Protein AF-A0A4Y2U1W4-F1 (afdb_monomer_lite)

Organism: Araneus ventricosus (NCBI:txid182803)

Foldseek 3Di:
DQVVLVVVVVVVVVPDADAAAPPCVLVVCVVVVHQQVWDADPNDTDGPHYHCCVPPVVVLVVVQWAWKWKAFQVPDPVVQLVVLVVVLVLLVVVVVVPDDPVCNVLSVVQSVQSVCVVVVCPADPVGGTTDTRRDRPVSVVPPDPPDDDDMDMDGDDPDPPVPVPDD

Sequence (167 aa):
LRRQVSAINYLADKGLFFWDYGNAFLLEANRAGADVGARQEGGRVVFRYPSYVQHIMGDIFSLGFGPFRWVCTSNSQEDLQRTDHMAASVLEDILEEGVPPLVEDQYKDNVKWIKEAASHKLQHEGYFGTDLVTLNRFQMTRKTPELAAPLQTSTPHRREEIWLRRI

pLDDT: mean 76.29, std 20.7, range [26.75, 98.06]

InterPro domains:
  IPR023637 Urocanase-like [PTHR12216] (1-122)
  IPR035085 Urocanase, Rossmann-like domain [PF01175] (1-56)
  IPR035401 Urocanase, C-terminal domain [PF17392] (59-122)
  IPR036190 Urocanase superfamily [SSF111326] (1-122)

Secondary structure (DSSP, 8-state):
-HHHHHHHHHHHTTT----B-SSSHHHHHHHTT-----EEETTEEE-SS-BHIIIIIHHHHHTTEEEEEEEETT--HHHHHHHHHHHHHHHHHHHHH---HHHHHHHHHHHHHHHHHGGGT--BTTB---EEEEEEHHHHTSS-TT--S-EEEE-----GGGSSS--

Structure (mmCIF, N/CA/C/O backbone):
data_AF-A0A4Y2U1W4-F1
#
_entry.id   AF-A0A4Y2U1W4-F1
#
loop_
_atom_site.group_PDB
_atom_site.id
_atom_site.type_symbol
_atom_site.label_atom_id
_atom_site.label_alt_id
_atom_site.label_comp_id
_atom_site.label_asym_id
_atom_site.label_entity_id
_atom_site.label_seq_id
_atom_site.pdbx_PDB_ins_code
_atom_site.Cartn_x
_atom_site.Cartn_y
_atom_site.Cartn_z
_atom_site.occupancy
_atom_site.B_iso_or_equiv
_atom_site.auth_seq_id
_atom_site.auth_comp_id
_atom_site.auth_asym_id
_atom_site.auth_atom_id
_atom_site.pdbx_PDB_model_num
ATOM 1 N N . LEU A 1 1 ? 22.874 -4.119 -6.183 1.00 90.56 1 LEU A N 1
ATOM 2 C CA . LEU A 1 1 ? 22.056 -3.402 -7.189 1.00 90.56 1 LEU A CA 1
ATOM 3 C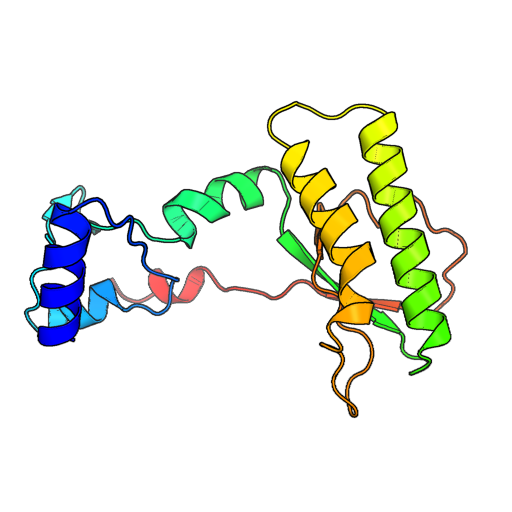 C . LEU A 1 1 ? 22.158 -4.020 -8.584 1.00 90.56 1 LEU A C 1
ATOM 5 O O . LEU A 1 1 ? 21.193 -4.655 -8.974 1.00 90.56 1 LEU A O 1
ATOM 9 N N . ARG A 1 2 ? 23.303 -3.977 -9.290 1.00 96.69 2 ARG A N 1
ATOM 10 C CA . ARG A 1 2 ? 23.444 -4.568 -10.648 1.00 96.69 2 ARG A CA 1
ATOM 11 C C . ARG A 1 2 ? 22.921 -6.009 -10.784 1.00 96.69 2 ARG A C 1
ATOM 13 O O . ARG A 1 2 ? 22.022 -6.254 -11.573 1.00 96.69 2 ARG A O 1
ATOM 20 N N . ARG A 1 3 ? 23.398 -6.935 -9.939 1.00 97.88 3 ARG A N 1
ATOM 21 C CA . ARG A 1 3 ? 22.931 -8.341 -9.922 1.00 97.88 3 ARG A CA 1
ATOM 22 C C . ARG A 1 3 ? 21.422 -8.483 -9.684 1.00 97.88 3 ARG A C 1
ATOM 24 O O . ARG A 1 3 ? 20.792 -9.348 -10.275 1.00 97.88 3 ARG A O 1
ATOM 31 N N . GLN A 1 4 ? 20.863 -7.647 -8.809 1.00 97.81 4 GLN A N 1
ATOM 32 C CA . GLN A 1 4 ? 19.439 -7.676 -8.475 1.00 97.81 4 GLN A CA 1
ATOM 33 C C . GLN A 1 4 ? 18.594 -7.211 -9.664 1.00 97.81 4 GLN A C 1
ATOM 35 O O . GLN A 1 4 ? 17.621 -7.872 -9.998 1.00 97.81 4 GLN A O 1
ATOM 40 N N . VAL A 1 5 ? 19.005 -6.137 -10.345 1.00 97.88 5 VAL A N 1
ATOM 41 C CA . VAL A 1 5 ? 18.328 -5.656 -11.558 1.00 97.88 5 VAL A CA 1
ATOM 42 C C . VAL A 1 5 ? 18.407 -6.678 -12.687 1.00 97.88 5 VAL A C 1
ATOM 44 O O . VAL A 1 5 ? 17.393 -6.936 -13.316 1.00 97.88 5 VAL A O 1
ATOM 47 N N . SER A 1 6 ? 19.550 -7.337 -12.904 1.00 98.06 6 SER A N 1
ATOM 48 C CA . SER A 1 6 ? 19.637 -8.409 -13.907 1.00 98.06 6 SER A CA 1
ATOM 49 C C . SER A 1 6 ? 18.645 -9.547 -13.637 1.00 98.06 6 SER A C 1
ATOM 51 O O . SER A 1 6 ? 18.017 -10.043 -14.568 1.00 98.06 6 SER A O 1
ATOM 53 N N . ALA A 1 7 ? 18.466 -9.937 -12.371 1.00 98.06 7 ALA A N 1
ATOM 54 C CA . ALA A 1 7 ? 17.477 -10.944 -11.990 1.00 98.06 7 ALA A CA 1
ATOM 55 C C . ALA A 1 7 ? 16.035 -10.446 -12.186 1.00 98.06 7 ALA A C 1
ATOM 57 O O . ALA A 1 7 ? 15.204 -11.187 -12.706 1.00 98.06 7 ALA A O 1
ATOM 58 N N . ILE A 1 8 ? 15.749 -9.191 -11.820 1.00 97.75 8 ILE A N 1
ATOM 59 C CA . ILE A 1 8 ? 14.443 -8.557 -12.051 1.00 97.75 8 ILE A CA 1
ATOM 60 C C . ILE A 1 8 ? 14.129 -8.517 -13.550 1.00 97.75 8 ILE A C 1
ATOM 62 O O . ILE A 1 8 ? 13.056 -8.962 -13.934 1.00 97.75 8 ILE A O 1
ATOM 66 N N . ASN A 1 9 ? 15.067 -8.075 -14.395 1.00 97.75 9 ASN A N 1
ATOM 67 C CA . ASN A 1 9 ? 14.901 -8.031 -15.851 1.00 97.75 9 ASN A CA 1
ATOM 68 C C . ASN A 1 9 ? 14.594 -9.413 -16.423 1.00 97.75 9 ASN A C 1
ATOM 70 O O . ASN A 1 9 ? 13.614 -9.568 -17.141 1.00 97.75 9 ASN A O 1
ATOM 74 N N . TYR A 1 10 ? 15.371 -10.426 -16.036 1.00 97.94 10 TYR A N 1
ATOM 75 C CA . TYR A 1 10 ? 15.146 -11.798 -16.484 1.00 97.94 10 TYR A CA 1
ATOM 76 C C . TYR A 1 10 ? 13.750 -12.323 -16.123 1.00 97.94 10 TYR A C 1
ATOM 78 O O . TYR A 1 10 ? 13.121 -13.013 -16.923 1.00 97.94 10 TYR A O 1
ATOM 86 N N . LEU A 1 11 ? 13.255 -12.017 -14.921 1.00 98.00 11 LEU A N 1
ATOM 87 C CA . LEU A 1 11 ? 11.908 -12.414 -14.512 1.00 98.00 11 LEU A CA 1
ATOM 88 C C . LEU A 1 11 ? 10.833 -11.573 -15.209 1.00 98.00 11 LEU A C 1
ATOM 90 O O . LEU A 1 11 ? 9.795 -12.112 -15.588 1.00 98.00 11 LEU A O 1
ATOM 94 N N . ALA A 1 12 ? 11.075 -10.278 -15.407 1.00 96.81 12 ALA A N 1
ATOM 95 C CA . ALA A 1 12 ? 10.147 -9.379 -16.082 1.00 96.81 12 ALA A CA 1
ATOM 96 C C . ALA A 1 12 ? 9.947 -9.761 -17.551 1.00 96.81 12 ALA A C 1
ATOM 98 O O . ALA A 1 12 ? 8.818 -9.785 -18.034 1.00 96.81 12 ALA A O 1
ATOM 99 N N . ASP A 1 13 ? 11.017 -10.180 -18.230 1.00 96.56 13 ASP A N 1
ATOM 100 C CA . ASP A 1 13 ? 10.958 -10.727 -19.590 1.00 96.56 13 ASP A CA 1
ATOM 101 C C . ASP A 1 13 ? 10.135 -12.031 -19.664 1.00 96.56 13 ASP A C 1
ATOM 103 O O . ASP A 1 13 ? 9.683 -12.426 -20.736 1.00 96.56 13 ASP A O 1
ATOM 107 N N . LYS A 1 14 ? 9.899 -12.687 -18.519 1.00 97.25 14 LYS A N 1
ATOM 108 C CA . LYS A 1 14 ? 9.045 -13.876 -18.372 1.00 97.25 14 LYS A CA 1
ATOM 109 C C . LYS A 1 14 ? 7.648 -13.574 -17.821 1.00 97.25 14 LYS A C 1
ATOM 111 O O . LYS A 1 14 ? 6.915 -14.506 -17.503 1.00 97.25 14 LYS A O 1
ATOM 116 N N . GLY A 1 15 ? 7.277 -12.301 -17.709 1.00 95.19 15 GLY A N 1
ATOM 117 C CA . GLY A 1 15 ? 5.945 -11.875 -17.278 1.00 95.19 15 GLY A CA 1
ATOM 118 C C . GLY A 1 15 ? 5.830 -11.476 -15.807 1.00 95.19 15 GLY A C 1
ATOM 119 O O . GLY A 1 15 ? 4.722 -11.203 -15.354 1.00 95.19 15 GLY A O 1
ATOM 120 N N . LEU A 1 16 ? 6.933 -11.402 -15.048 1.00 96.38 16 LEU A N 1
ATOM 121 C CA . LEU A 1 16 ? 6.891 -10.776 -13.723 1.00 96.38 16 LEU A CA 1
ATOM 122 C C . LEU A 1 16 ? 6.618 -9.274 -13.869 1.00 96.38 16 LEU A C 1
ATOM 124 O O . LEU A 1 16 ? 7.364 -8.550 -14.524 1.00 96.38 16 LEU A O 1
ATOM 128 N N . PHE A 1 17 ? 5.579 -8.785 -13.201 1.00 92.62 17 PHE A N 1
ATOM 129 C CA . PHE A 1 17 ? 5.329 -7.353 -13.105 1.00 92.62 17 PHE A CA 1
ATOM 130 C C . PHE A 1 17 ? 6.098 -6.769 -11.911 1.00 92.62 17 PHE A C 1
ATOM 132 O O . PHE A 1 17 ? 5.867 -7.159 -10.768 1.00 92.62 17 PHE A O 1
ATOM 139 N N . PHE A 1 18 ? 7.045 -5.865 -12.178 1.00 94.25 18 PHE A N 1
ATOM 140 C CA . PHE A 1 18 ? 7.879 -5.215 -11.161 1.00 94.25 18 PHE A CA 1
ATOM 141 C C . PHE A 1 18 ? 7.570 -3.718 -11.070 1.00 94.25 18 PHE A C 1
ATOM 143 O O . PHE A 1 18 ? 7.389 -3.061 -12.095 1.00 94.25 18 PHE A O 1
ATOM 150 N N . TRP A 1 19 ? 7.602 -3.168 -9.853 1.00 91.69 19 TRP A N 1
ATOM 151 C CA . TRP A 1 19 ? 7.501 -1.733 -9.580 1.00 91.69 19 TRP A CA 1
ATOM 152 C C . TRP A 1 19 ? 8.502 -1.288 -8.500 1.00 91.69 19 TRP A C 1
ATOM 154 O O . TRP A 1 19 ? 8.876 -2.058 -7.615 1.00 91.69 19 TRP A O 1
ATOM 164 N N . ASP A 1 20 ? 8.910 -0.019 -8.536 1.00 91.19 20 ASP A N 1
ATOM 165 C CA . ASP A 1 20 ? 9.727 0.611 -7.490 1.00 91.19 20 ASP A CA 1
ATOM 166 C C . ASP A 1 20 ? 8.846 1.129 -6.348 1.00 91.19 20 ASP A C 1
ATOM 168 O O . ASP A 1 20 ? 7.890 1.865 -6.580 1.00 91.19 20 ASP A O 1
ATOM 172 N N . TYR A 1 21 ? 9.163 0.785 -5.099 1.00 89.56 21 TYR A N 1
ATOM 173 C CA . TYR A 1 21 ? 8.310 1.106 -3.947 1.00 89.56 21 TYR A CA 1
ATOM 174 C C . TYR A 1 21 ? 8.506 2.525 -3.375 1.00 89.56 21 TYR A C 1
ATOM 176 O O . TYR A 1 21 ? 8.018 2.846 -2.289 1.00 89.56 21 TYR A O 1
ATOM 184 N N . GLY A 1 22 ? 9.236 3.391 -4.079 1.00 84.88 22 GLY A N 1
ATOM 185 C CA . GLY A 1 22 ? 9.568 4.737 -3.615 1.00 84.88 22 GLY A CA 1
ATOM 186 C C . GLY A 1 22 ? 10.733 4.764 -2.623 1.00 84.88 22 GLY A C 1
ATOM 187 O O . GLY A 1 22 ? 10.878 5.725 -1.873 1.00 84.88 22 GLY A O 1
ATOM 188 N N . ASN A 1 23 ? 11.568 3.722 -2.614 1.00 89.31 23 ASN A N 1
ATOM 189 C CA . ASN A 1 23 ? 12.801 3.641 -1.823 1.00 89.31 23 ASN A CA 1
ATOM 190 C C . ASN A 1 23 ? 14.052 4.052 -2.627 1.00 89.31 23 ASN A C 1
ATOM 192 O O . ASN A 1 23 ? 15.168 3.748 -2.212 1.00 89.31 23 ASN A O 1
ATOM 196 N N . ALA A 1 24 ? 13.861 4.718 -3.773 1.00 90.81 24 ALA A N 1
ATOM 197 C CA . ALA A 1 24 ? 14.907 5.141 -4.707 1.00 90.81 24 ALA A CA 1
ATOM 198 C C . ALA A 1 24 ? 15.713 3.994 -5.352 1.00 90.81 24 ALA A C 1
ATOM 200 O O . ALA A 1 24 ? 16.808 4.231 -5.868 1.00 90.81 24 ALA A O 1
ATOM 201 N N . PHE A 1 25 ? 15.194 2.761 -5.357 1.00 94.44 25 PHE A N 1
ATOM 202 C CA . PHE A 1 25 ? 15.927 1.593 -5.844 1.00 94.44 25 PHE A CA 1
ATOM 203 C C . PHE A 1 25 ? 16.375 1.741 -7.303 1.00 94.44 25 PHE A C 1
ATOM 205 O O . PHE A 1 25 ? 17.556 1.542 -7.592 1.00 94.44 25 PHE A O 1
ATOM 212 N N . LEU A 1 26 ? 15.477 2.121 -8.218 1.00 94.31 26 LEU A N 1
ATOM 213 C CA . LEU A 1 26 ? 15.815 2.269 -9.640 1.00 94.31 26 LEU A CA 1
ATOM 214 C C . LEU A 1 26 ? 16.810 3.404 -9.895 1.00 94.31 26 LEU A C 1
ATOM 216 O O . LEU A 1 26 ? 17.708 3.254 -10.724 1.00 94.31 26 LEU A O 1
ATOM 220 N N . LEU A 1 27 ? 16.700 4.506 -9.148 1.00 92.69 27 LEU A N 1
ATOM 221 C CA . LEU A 1 27 ? 17.627 5.631 -9.257 1.00 92.69 27 LEU A CA 1
ATOM 222 C C . LEU A 1 27 ? 19.044 5.226 -8.846 1.00 92.69 27 LEU A C 1
ATOM 224 O O . LEU A 1 27 ? 20.000 5.467 -9.585 1.00 92.69 27 LEU A O 1
ATOM 228 N N . GLU A 1 28 ? 19.185 4.595 -7.682 1.00 95.56 28 GLU A N 1
ATOM 229 C CA . GLU A 1 28 ? 20.491 4.160 -7.188 1.00 95.56 28 GLU A CA 1
ATOM 230 C C . GLU A 1 28 ? 21.048 2.996 -8.014 1.00 95.56 28 GLU A C 1
ATOM 232 O O . GLU A 1 28 ? 22.254 2.907 -8.246 1.00 95.56 28 GLU A O 1
ATOM 237 N N . ALA A 1 29 ? 20.184 2.127 -8.542 1.00 96.25 29 ALA A N 1
ATOM 238 C CA . ALA A 1 29 ? 20.602 1.083 -9.463 1.00 96.25 29 ALA A CA 1
ATOM 239 C C . ALA A 1 29 ? 21.124 1.659 -10.789 1.00 96.25 29 ALA A C 1
ATOM 241 O O . ALA A 1 29 ? 22.165 1.200 -11.262 1.00 96.25 29 ALA A O 1
ATOM 242 N N . ASN A 1 30 ? 20.477 2.692 -11.337 1.00 94.94 30 ASN A N 1
ATOM 243 C CA . ASN A 1 30 ? 20.962 3.418 -12.512 1.00 94.94 30 ASN A CA 1
ATOM 244 C C . ASN A 1 30 ? 22.340 4.045 -12.259 1.00 94.94 30 ASN A C 1
ATOM 246 O O . ASN A 1 30 ? 23.268 3.844 -13.038 1.00 94.94 30 ASN A O 1
ATOM 250 N N . ARG A 1 31 ? 22.507 4.743 -11.126 1.00 94.38 31 ARG A N 1
ATOM 251 C CA . ARG A 1 31 ? 23.798 5.329 -10.711 1.00 94.38 31 ARG A CA 1
ATOM 252 C C . ARG A 1 31 ? 24.893 4.275 -10.554 1.00 94.38 31 ARG A C 1
ATOM 254 O O . ARG A 1 31 ? 26.044 4.527 -10.890 1.00 94.38 31 ARG A O 1
ATOM 261 N N . ALA A 1 32 ? 24.530 3.079 -10.094 1.00 95.75 32 ALA A N 1
ATOM 262 C CA . ALA A 1 32 ? 25.427 1.931 -9.996 1.00 95.75 32 ALA A CA 1
ATOM 263 C C . ALA A 1 32 ? 25.703 1.226 -11.344 1.00 95.75 32 ALA A C 1
ATOM 265 O O . ALA A 1 32 ? 26.374 0.189 -11.350 1.00 95.75 32 ALA A O 1
ATOM 266 N N . GLY A 1 33 ? 25.181 1.741 -12.464 1.00 95.06 33 GLY A N 1
ATOM 267 C CA . GLY A 1 33 ? 25.364 1.192 -13.810 1.00 95.06 33 GLY A CA 1
ATOM 268 C C . GLY A 1 33 ? 24.558 -0.080 -14.080 1.00 95.06 33 GLY A C 1
ATOM 269 O O . GLY A 1 33 ? 25.007 -0.942 -14.832 1.00 95.06 33 GLY A O 1
ATOM 270 N N . ALA A 1 34 ? 23.421 -0.267 -13.408 1.00 97.00 34 ALA A N 1
ATOM 271 C CA . ALA A 1 34 ? 22.503 -1.361 -13.702 1.00 97.00 34 ALA A CA 1
ATOM 272 C C . ALA A 1 34 ? 21.597 -1.021 -14.893 1.00 97.00 34 ALA A C 1
ATOM 274 O O . ALA A 1 34 ? 21.185 0.126 -15.053 1.00 97.00 34 ALA A O 1
ATOM 275 N N . ASP A 1 35 ? 21.231 -2.032 -15.680 1.00 96.38 35 ASP A N 1
ATOM 276 C CA . ASP A 1 35 ? 20.298 -1.870 -16.795 1.00 96.38 35 ASP A CA 1
ATOM 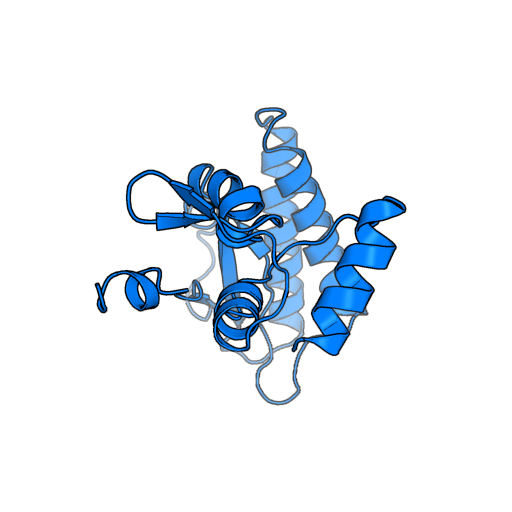277 C C . ASP A 1 35 ? 18.850 -1.771 -16.299 1.00 96.38 35 ASP A C 1
ATOM 279 O O . ASP A 1 35 ? 18.111 -2.751 -16.246 1.00 96.38 35 ASP A O 1
ATOM 283 N N . VAL A 1 36 ? 18.448 -0.573 -15.892 1.00 95.19 36 VAL A N 1
ATOM 284 C CA . VAL A 1 36 ? 17.060 -0.256 -15.526 1.00 95.19 36 VAL A CA 1
ATOM 285 C C . VAL A 1 36 ? 16.273 0.348 -16.697 1.00 95.19 36 VAL A C 1
ATOM 287 O O . VAL A 1 36 ? 15.210 0.935 -16.488 1.00 95.19 36 VAL A O 1
ATOM 290 N N . GLY A 1 37 ? 16.802 0.255 -17.925 1.00 93.75 37 GLY A N 1
ATOM 291 C CA . GLY A 1 37 ? 16.215 0.867 -19.117 1.00 93.75 37 GLY A CA 1
ATOM 292 C C . GLY A 1 37 ? 16.017 2.380 -18.997 1.00 93.75 37 GLY A C 1
ATOM 293 O O . GLY A 1 37 ? 14.988 2.890 -19.433 1.00 93.75 37 GLY A O 1
ATOM 294 N N . ALA A 1 38 ? 16.964 3.080 -18.364 1.00 92.12 38 ALA A N 1
ATOM 295 C CA . ALA A 1 38 ? 16.895 4.523 -18.158 1.00 92.12 38 ALA A CA 1
ATOM 296 C C . ALA A 1 38 ? 16.904 5.287 -19.493 1.00 92.12 38 ALA A C 1
ATOM 298 O O . ALA A 1 38 ? 17.776 5.076 -20.337 1.00 92.12 38 ALA A O 1
ATOM 299 N N . ARG A 1 39 ? 15.951 6.204 -19.665 1.00 91.56 39 ARG A N 1
ATOM 300 C CA . ARG A 1 39 ? 15.812 7.098 -20.822 1.00 91.56 39 ARG A CA 1
ATOM 301 C C . ARG A 1 39 ? 15.637 8.532 -20.342 1.00 91.56 39 ARG A C 1
ATOM 303 O O . ARG A 1 39 ? 15.172 8.756 -19.229 1.00 91.56 39 ARG A O 1
ATOM 310 N N . GLN A 1 40 ? 16.018 9.494 -21.174 1.00 88.88 40 GLN A N 1
ATOM 311 C CA . GLN A 1 40 ? 15.776 10.910 -20.905 1.00 88.88 40 GLN A CA 1
ATOM 312 C C . GLN A 1 40 ? 14.533 11.360 -21.670 1.00 88.88 40 GLN A C 1
ATOM 314 O O . GLN A 1 40 ? 14.523 11.319 -22.897 1.00 88.88 40 GLN A O 1
ATOM 319 N N . GLU A 1 41 ? 13.511 11.813 -20.951 1.00 88.06 41 GLU A N 1
ATOM 320 C CA . GLU A 1 41 ? 12.268 12.335 -21.523 1.00 88.06 41 GLU A CA 1
ATOM 321 C C . GLU A 1 41 ? 11.893 13.636 -20.805 1.00 88.06 41 GLU A C 1
ATOM 323 O O . GLU A 1 41 ? 11.787 13.680 -19.580 1.00 88.06 41 GLU A O 1
ATOM 328 N N . GLY A 1 42 ? 11.751 14.737 -21.554 1.00 81.31 42 GLY A N 1
ATOM 329 C CA . GLY A 1 42 ? 11.363 16.038 -20.988 1.00 81.31 42 GLY A CA 1
ATOM 330 C C . GLY A 1 42 ? 12.295 16.566 -19.884 1.00 81.31 42 GLY A C 1
ATOM 331 O O . GLY A 1 42 ? 11.834 17.239 -18.965 1.00 81.31 42 GLY A O 1
ATOM 332 N N . GLY A 1 43 ? 13.589 16.225 -19.929 1.00 82.50 43 GLY A N 1
ATOM 333 C CA . GLY A 1 43 ? 14.570 16.597 -18.899 1.00 82.50 43 GLY A CA 1
ATOM 334 C C . GLY A 1 43 ? 14.524 15.741 -17.627 1.00 82.50 43 GLY A C 1
ATOM 335 O O . GLY A 1 43 ? 15.183 16.078 -16.645 1.00 82.50 43 GLY A O 1
ATOM 336 N N . ARG A 1 44 ? 13.758 14.643 -17.622 1.00 81.56 44 ARG A N 1
ATOM 337 C CA . ARG A 1 44 ? 13.664 13.691 -16.510 1.00 81.56 44 ARG A CA 1
ATOM 338 C C . ARG A 1 44 ? 14.147 12.310 -16.938 1.00 81.56 44 ARG A C 1
ATOM 340 O O . ARG A 1 44 ? 13.950 11.892 -18.077 1.00 81.56 44 ARG A O 1
ATOM 347 N N . VAL A 1 45 ? 14.731 11.586 -15.985 1.00 85.19 45 VAL A N 1
ATOM 348 C CA . VAL A 1 45 ? 15.079 10.176 -16.174 1.00 85.19 45 VAL A CA 1
ATOM 349 C C . VAL A 1 45 ? 13.828 9.332 -15.964 1.00 85.19 45 VAL A C 1
ATOM 351 O O . VAL A 1 45 ? 13.239 9.354 -14.884 1.00 85.19 45 VAL A O 1
ATOM 354 N N . VAL A 1 46 ? 13.453 8.577 -16.988 1.00 90.06 46 VAL A N 1
ATOM 355 C CA . VAL A 1 46 ? 12.362 7.602 -16.966 1.00 90.06 46 VAL A CA 1
ATOM 356 C C . VAL A 1 46 ? 12.970 6.206 -16.979 1.00 90.06 46 VAL A C 1
ATOM 358 O O . VAL A 1 46 ? 13.917 5.946 -17.719 1.00 90.06 46 VAL A O 1
ATOM 361 N N . PHE A 1 47 ? 12.456 5.309 -16.143 1.00 93.31 47 PHE A N 1
ATOM 362 C CA . PHE A 1 47 ? 12.931 3.928 -16.046 1.00 93.31 47 PHE A CA 1
ATOM 363 C C . PHE A 1 47 ? 11.969 2.962 -16.735 1.00 93.31 47 PHE A C 1
ATOM 365 O O . PHE A 1 47 ? 10.792 3.264 -16.914 1.00 93.31 47 PHE A O 1
ATOM 372 N N . ARG A 1 48 ? 12.462 1.761 -17.067 1.00 92.69 48 ARG A N 1
ATOM 373 C CA . ARG A 1 48 ? 11.647 0.667 -17.622 1.00 92.69 48 ARG A CA 1
ATOM 374 C C . ARG A 1 48 ? 10.470 0.292 -16.719 1.00 92.69 48 ARG A C 1
ATOM 376 O O . ARG A 1 48 ? 9.438 -0.145 -17.219 1.00 92.69 48 ARG A O 1
ATOM 383 N N . TYR A 1 49 ? 10.657 0.405 -15.407 1.00 93.12 49 TYR A N 1
ATOM 384 C CA . TYR A 1 49 ? 9.688 -0.037 -14.416 1.00 93.12 49 TYR A CA 1
ATOM 385 C C . TYR A 1 49 ? 8.968 1.143 -13.761 1.00 93.12 49 TYR A C 1
ATOM 387 O O . TYR A 1 49 ? 9.622 2.134 -13.421 1.00 93.12 49 TYR A O 1
ATOM 395 N N . PRO A 1 50 ? 7.650 1.022 -13.532 1.00 89.12 50 PRO A N 1
ATOM 396 C CA . PRO A 1 50 ? 6.859 2.057 -12.888 1.00 89.12 50 PRO A CA 1
ATOM 397 C C . PRO A 1 50 ? 7.265 2.264 -11.424 1.00 89.12 50 PRO A C 1
ATOM 399 O O . PRO A 1 50 ? 7.624 1.318 -10.721 1.00 89.12 50 PRO A O 1
ATOM 402 N N . SER A 1 51 ? 7.133 3.494 -10.925 1.00 83.81 51 SER A N 1
ATOM 403 C CA . SER A 1 51 ? 7.100 3.738 -9.479 1.00 83.81 51 SER A CA 1
ATOM 404 C C . SER A 1 51 ? 5.697 3.484 -8.935 1.00 83.81 51 SER A C 1
ATOM 406 O O . SER A 1 51 ? 4.726 4.016 -9.467 1.00 83.81 51 SER A O 1
ATOM 408 N N . TYR A 1 52 ? 5.595 2.752 -7.826 1.00 78.69 52 TYR A N 1
ATOM 409 C CA . TYR A 1 52 ? 4.366 2.529 -7.060 1.00 78.69 52 TYR A CA 1
ATOM 410 C C . TYR A 1 52 ? 3.621 3.838 -6.767 1.00 78.69 52 TYR A C 1
ATOM 412 O O . TYR A 1 52 ? 2.400 3.916 -6.880 1.00 78.69 52 TYR A O 1
ATOM 420 N N . VAL A 1 53 ? 4.360 4.899 -6.429 1.00 70.38 53 VAL A N 1
ATOM 421 C CA . VAL A 1 53 ? 3.752 6.192 -6.103 1.00 70.38 53 VAL A CA 1
ATOM 422 C C . VAL A 1 53 ? 3.151 6.849 -7.344 1.00 70.38 53 VAL A C 1
ATOM 424 O O . VAL A 1 53 ? 2.032 7.341 -7.287 1.00 70.38 53 VAL A O 1
ATOM 427 N N . GLN A 1 54 ? 3.873 6.824 -8.464 1.00 64.50 54 GLN A N 1
ATOM 428 C CA . GLN A 1 54 ? 3.447 7.487 -9.698 1.00 64.50 54 GLN A CA 1
ATOM 429 C C . GLN A 1 54 ? 2.365 6.706 -10.454 1.00 64.50 54 GLN A C 1
ATOM 431 O O . GLN A 1 54 ? 1.528 7.327 -11.092 1.00 64.50 54 GLN A O 1
ATOM 436 N N . HIS A 1 55 ? 2.382 5.371 -10.390 1.00 64.44 55 HIS A N 1
ATOM 437 C CA . HIS A 1 55 ? 1.502 4.516 -11.195 1.00 64.44 55 HIS A CA 1
ATOM 438 C C . HIS A 1 55 ? 0.310 3.918 -10.446 1.00 64.44 55 HIS A C 1
ATOM 440 O O . HIS A 1 55 ? -0.611 3.452 -11.103 1.00 64.44 55 HIS A O 1
ATOM 446 N N . ILE A 1 56 ? 0.331 3.863 -9.110 1.00 69.88 56 ILE A N 1
ATOM 447 C CA . ILE A 1 56 ? -0.751 3.246 -8.320 1.00 69.88 56 ILE A CA 1
ATOM 448 C C . ILE A 1 56 ? -1.324 4.261 -7.329 1.00 69.88 56 ILE A C 1
ATOM 450 O O . ILE A 1 56 ? -2.524 4.515 -7.316 1.00 69.88 56 ILE A O 1
ATOM 454 N N . MET A 1 57 ? -0.475 4.895 -6.515 1.00 70.81 57 MET A N 1
ATOM 455 C CA . MET A 1 57 ? -0.969 5.787 -5.457 1.00 70.81 57 MET A CA 1
ATOM 456 C C . MET A 1 57 ? -1.429 7.163 -5.945 1.00 70.81 57 MET A C 1
ATOM 458 O O . MET A 1 57 ? -2.222 7.793 -5.253 1.00 70.81 57 MET A O 1
ATOM 462 N N . GLY A 1 58 ? -0.938 7.649 -7.090 1.00 72.06 58 GLY A N 1
ATOM 463 C CA . GLY A 1 58 ? -1.303 8.970 -7.617 1.00 72.06 58 GLY A CA 1
ATOM 464 C C . GLY A 1 58 ? -2.811 9.127 -7.831 1.00 72.06 58 GLY A C 1
ATOM 465 O O . GLY A 1 58 ? -3.401 10.117 -7.393 1.00 72.06 58 GLY A O 1
ATOM 466 N N . ASP A 1 59 ? -3.446 8.111 -8.415 1.00 73.38 59 ASP A N 1
ATOM 467 C CA . ASP A 1 59 ? -4.889 8.112 -8.666 1.00 73.38 59 ASP A CA 1
ATOM 468 C C . ASP A 1 59 ? -5.680 7.961 -7.361 1.00 73.38 59 ASP A C 1
ATOM 470 O O . ASP A 1 59 ? -6.617 8.716 -7.110 1.00 73.38 59 ASP A O 1
ATOM 474 N N . ILE A 1 60 ? -5.243 7.064 -6.469 1.00 72.88 60 ILE A N 1
ATOM 475 C CA . ILE A 1 60 ? -5.860 6.839 -5.150 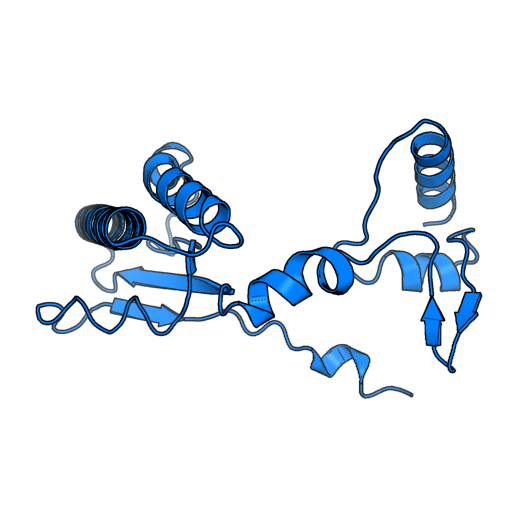1.00 72.88 60 ILE A CA 1
ATOM 476 C C . ILE A 1 60 ? -5.871 8.136 -4.322 1.00 72.88 60 ILE A C 1
ATOM 478 O O . ILE A 1 60 ? -6.917 8.539 -3.807 1.00 72.88 60 ILE A O 1
ATOM 482 N N . PHE A 1 61 ? -4.740 8.845 -4.250 1.00 74.75 61 PHE A N 1
ATOM 483 C CA . PHE A 1 61 ? -4.658 10.120 -3.535 1.00 74.75 61 PHE A CA 1
ATOM 484 C C . PHE A 1 61 ? -5.497 11.220 -4.183 1.00 74.75 61 PHE A C 1
ATOM 486 O O . PHE A 1 61 ? -6.107 12.018 -3.469 1.00 74.75 61 PHE A O 1
ATOM 493 N N . SER A 1 62 ? -5.578 11.249 -5.515 1.00 75.50 62 SER A N 1
ATOM 494 C CA . SER A 1 62 ? -6.422 12.206 -6.245 1.00 75.50 62 SER A CA 1
ATOM 495 C C . SER A 1 62 ? -7.916 11.987 -5.973 1.00 75.50 62 SER A C 1
ATOM 497 O O . SER A 1 62 ? -8.689 12.943 -5.966 1.00 75.50 62 SER A O 1
ATOM 499 N N . LEU A 1 63 ? -8.315 10.748 -5.664 1.00 76.94 63 LEU A N 1
ATOM 500 C CA . LEU A 1 63 ? -9.665 10.378 -5.219 1.00 76.94 63 LEU A CA 1
ATOM 501 C C . LEU A 1 63 ? -9.906 10.670 -3.721 1.00 76.94 63 LEU A C 1
ATOM 503 O O . LEU A 1 63 ? -10.991 10.426 -3.191 1.00 76.94 63 LEU A O 1
ATOM 507 N N . GLY A 1 64 ? -8.903 11.218 -3.029 1.00 76.94 64 GLY A N 1
ATOM 508 C CA . GLY A 1 64 ? -8.962 11.601 -1.621 1.00 76.94 64 GLY A CA 1
ATOM 509 C C . GLY A 1 64 ? -8.674 10.463 -0.644 1.00 76.94 64 GLY A C 1
ATOM 510 O O . GLY A 1 64 ? -8.687 10.703 0.561 1.00 76.94 64 GLY A O 1
ATOM 511 N N . PHE A 1 65 ? -8.389 9.255 -1.130 1.00 81.00 65 PHE A N 1
ATOM 512 C CA . PHE A 1 65 ? -8.019 8.108 -0.309 1.00 81.00 65 PHE A CA 1
ATOM 513 C C . PHE A 1 65 ? -6.563 8.225 0.129 1.00 81.00 65 PHE A C 1
ATOM 515 O O . PHE A 1 65 ? -5.659 8.365 -0.690 1.00 81.00 65 PHE A O 1
ATOM 522 N N . GLY A 1 66 ? -6.310 8.147 1.430 1.00 79.69 66 GLY A N 1
ATOM 523 C CA . GLY A 1 66 ? -4.950 8.143 1.949 1.00 79.69 66 GLY A CA 1
ATOM 524 C C . GLY A 1 66 ? -4.854 7.490 3.318 1.00 79.69 66 GLY A C 1
ATOM 525 O O . GLY A 1 66 ? -5.879 7.212 3.933 1.00 79.69 66 GLY A O 1
ATOM 526 N N . PRO A 1 67 ? -3.631 7.245 3.811 1.00 80.69 67 PRO A N 1
ATOM 527 C CA . PRO A 1 67 ? -3.415 6.577 5.082 1.00 80.69 67 PRO A CA 1
ATOM 528 C C . PRO A 1 67 ? -4.025 7.395 6.222 1.00 80.69 67 PRO A C 1
ATOM 530 O O . PRO A 1 67 ? -3.484 8.424 6.630 1.00 80.69 67 PRO A O 1
ATOM 533 N N . PHE A 1 68 ? -5.148 6.920 6.735 1.00 81.31 68 PHE A N 1
ATOM 534 C CA . PHE A 1 68 ? -5.841 7.437 7.896 1.00 81.31 68 PHE A CA 1
ATOM 535 C C . PHE A 1 68 ? -5.541 6.539 9.087 1.00 81.31 68 PHE A C 1
ATOM 537 O O . PHE A 1 68 ? -5.559 5.314 8.980 1.00 81.31 68 PHE A O 1
ATOM 544 N N . ARG A 1 69 ? -5.235 7.161 10.222 1.00 83.19 69 ARG A N 1
ATOM 545 C CA . ARG A 1 69 ? -4.896 6.468 11.458 1.00 83.19 69 ARG A CA 1
ATOM 546 C C . ARG A 1 69 ? -5.546 7.155 12.636 1.00 83.19 69 ARG A C 1
ATOM 548 O O . ARG A 1 69 ? -5.545 8.386 12.698 1.00 83.19 69 ARG A O 1
ATOM 555 N N . TRP A 1 70 ? -6.006 6.365 13.595 1.00 82.44 70 TRP A N 1
ATOM 556 C CA . TRP A 1 70 ? -6.416 6.845 14.908 1.00 82.44 70 TRP A CA 1
ATOM 557 C C . TRP A 1 70 ? -5.707 6.085 16.024 1.00 82.44 70 TRP A C 1
ATOM 559 O O . TRP A 1 70 ? -5.228 4.976 15.806 1.00 82.44 70 TRP A O 1
ATOM 569 N N . VAL A 1 71 ? -5.648 6.717 17.196 1.00 81.56 71 VAL A N 1
ATOM 570 C CA . VAL A 1 71 ? -5.157 6.159 18.462 1.00 81.56 71 VAL A CA 1
ATOM 571 C C . VAL A 1 71 ? -6.234 6.380 19.526 1.00 81.56 71 VAL A C 1
ATOM 573 O O . VAL A 1 71 ? -6.797 7.477 19.601 1.00 81.56 71 VAL A O 1
ATOM 576 N N . CYS A 1 72 ? -6.480 5.375 20.368 1.00 81.25 72 CYS A N 1
ATOM 577 C CA . CYS A 1 72 ? -7.325 5.484 21.558 1.00 81.25 72 CYS A CA 1
ATOM 578 C C . CYS A 1 72 ? -6.459 5.910 22.752 1.00 81.25 72 CYS A C 1
ATOM 580 O O . CYS A 1 72 ? -5.687 5.105 23.272 1.00 81.25 72 CYS A O 1
ATOM 582 N N . THR A 1 73 ? -6.560 7.159 23.225 1.00 82.31 73 THR A N 1
ATOM 583 C CA . THR A 1 73 ? -5.691 7.633 24.326 1.00 82.31 73 THR A CA 1
ATOM 584 C C . THR A 1 73 ? -6.027 7.030 25.693 1.00 82.31 73 THR A C 1
ATOM 586 O O . THR A 1 73 ? -5.316 7.289 26.658 1.00 82.31 73 THR A O 1
ATOM 589 N N . SER A 1 74 ? -7.084 6.222 25.793 1.00 83.81 74 SER A N 1
ATOM 590 C CA . SER A 1 74 ? -7.383 5.383 26.958 1.00 83.81 74 SER A CA 1
ATOM 591 C C . SER A 1 74 ? -6.439 4.188 27.101 1.00 83.81 74 SER A C 1
ATOM 593 O O . SER A 1 74 ? -6.382 3.589 28.173 1.00 83.81 74 SER A O 1
ATOM 595 N N . ASN A 1 75 ? -5.715 3.829 26.031 1.00 79.94 75 ASN A N 1
ATOM 596 C CA . ASN A 1 75 ? -4.895 2.620 25.951 1.00 79.94 75 ASN A CA 1
ATOM 597 C C . ASN A 1 75 ? -5.693 1.321 26.220 1.00 79.94 75 ASN A C 1
ATOM 599 O O . ASN A 1 75 ? -5.136 0.332 26.694 1.00 79.94 75 ASN A O 1
ATOM 603 N N . SER A 1 76 ? -7.003 1.326 25.946 1.00 83.75 76 SER A N 1
ATOM 604 C CA . SER A 1 76 ? -7.886 0.168 26.119 1.00 83.75 76 SER A CA 1
ATOM 605 C C . SER A 1 76 ? -8.082 -0.591 24.806 1.00 83.75 76 SER A C 1
ATOM 607 O O . SER A 1 76 ? -8.421 -0.001 23.780 1.00 83.75 76 SER A O 1
ATOM 609 N N . GLN A 1 77 ? -7.942 -1.919 24.855 1.00 84.88 77 GLN A N 1
ATOM 610 C CA . GLN A 1 77 ? -8.264 -2.794 23.725 1.00 84.88 77 GLN A CA 1
ATOM 611 C C . GLN A 1 77 ? -9.750 -2.728 23.353 1.00 84.88 77 GLN A C 1
ATOM 613 O O . GLN A 1 77 ? -10.095 -2.828 22.178 1.00 84.88 77 GLN A O 1
ATOM 618 N N . GLU A 1 78 ? -10.623 -2.567 24.348 1.00 88.25 78 GLU A N 1
ATOM 619 C CA . GLU A 1 78 ? -12.069 -2.466 24.143 1.00 88.25 78 GLU A CA 1
ATOM 620 C C . GLU A 1 78 ? -12.422 -1.201 23.355 1.00 88.25 78 GLU A C 1
ATOM 622 O O . GLU A 1 78 ? -13.226 -1.255 22.426 1.00 88.25 78 GLU A O 1
ATOM 627 N N . ASP A 1 79 ? -11.758 -0.081 23.657 1.00 85.50 79 ASP A N 1
ATOM 628 C CA . ASP A 1 79 ? -11.961 1.160 22.909 1.00 85.50 79 ASP A CA 1
ATOM 629 C C . ASP A 1 79 ? -11.491 1.019 21.466 1.00 85.50 79 ASP A C 1
ATOM 631 O O . ASP A 1 79 ? -12.178 1.493 20.563 1.00 85.50 79 ASP A O 1
ATOM 635 N N . LEU A 1 80 ? -10.373 0.323 21.233 1.00 85.12 80 LEU A N 1
ATOM 636 C CA . LEU A 1 80 ? -9.904 0.046 19.879 1.00 85.12 80 LEU A CA 1
ATOM 637 C C . LEU A 1 80 ? -10.927 -0.796 19.105 1.00 85.12 80 LEU A C 1
ATOM 639 O O . LEU A 1 80 ? -11.392 -0.362 18.057 1.00 85.12 80 LEU A O 1
ATOM 643 N N . GLN A 1 81 ? -11.391 -1.912 19.678 1.00 87.88 81 GLN A N 1
ATOM 644 C CA . GLN A 1 81 ? -12.432 -2.757 19.073 1.00 87.88 81 GLN A CA 1
ATOM 645 C C . GLN A 1 81 ? -13.719 -1.981 18.771 1.00 87.88 81 GLN A C 1
ATOM 647 O O . GLN A 1 81 ? -14.335 -2.165 17.718 1.00 87.88 81 GLN A O 1
ATOM 652 N N . ARG A 1 82 ? -14.132 -1.094 19.684 1.00 88.31 82 ARG A N 1
ATOM 653 C CA . ARG A 1 82 ? -15.302 -0.238 19.485 1.00 88.31 82 ARG A CA 1
ATOM 654 C C . ARG A 1 82 ? -15.085 0.726 18.322 1.00 88.31 82 ARG A C 1
ATOM 656 O O . ARG A 1 82 ? -15.974 0.871 17.485 1.00 88.31 82 ARG A O 1
ATOM 663 N N . THR A 1 83 ? -13.916 1.361 18.246 1.00 86.25 83 THR A N 1
ATOM 664 C CA . THR A 1 83 ? -13.584 2.264 17.137 1.00 86.25 83 THR A CA 1
ATOM 665 C C . THR A 1 83 ? -13.466 1.533 15.800 1.00 86.25 83 THR A C 1
ATOM 667 O O . THR A 1 83 ? -13.949 2.064 14.802 1.00 86.25 83 THR A O 1
ATOM 670 N N . ASP A 1 84 ? -12.942 0.303 15.778 1.00 88.06 84 ASP A N 1
ATOM 671 C CA . ASP A 1 84 ? -12.865 -0.544 14.581 1.00 88.06 84 ASP A CA 1
ATOM 672 C C . ASP A 1 84 ? -14.274 -0.882 14.075 1.00 88.06 84 ASP A C 1
ATOM 674 O O . ASP A 1 84 ? -14.583 -0.695 12.898 1.00 88.06 84 ASP A O 1
ATOM 678 N N . HIS A 1 85 ? -15.175 -1.300 14.974 1.00 90.06 85 HIS A N 1
ATOM 679 C CA . HIS A 1 85 ? -16.571 -1.580 14.627 1.00 90.06 85 HIS A CA 1
ATOM 680 C C . HIS A 1 85 ? -17.277 -0.339 14.065 1.00 90.06 85 HIS A C 1
ATOM 682 O O . HIS A 1 85 ? -18.003 -0.423 13.074 1.00 90.06 85 HIS A O 1
ATOM 688 N N . MET A 1 86 ? -17.076 0.825 14.688 1.00 88.81 86 MET A N 1
ATOM 689 C CA . MET A 1 86 ? -17.648 2.082 14.202 1.00 88.81 86 MET A CA 1
ATOM 690 C C . MET A 1 86 ? -17.108 2.446 12.817 1.00 88.81 86 MET A C 1
ATOM 692 O O . MET A 1 86 ? -17.887 2.806 11.939 1.00 88.81 86 MET A O 1
ATOM 696 N N . ALA A 1 87 ? -15.796 2.323 12.599 1.00 89.00 87 ALA A N 1
ATOM 697 C CA . ALA A 1 87 ? -15.182 2.612 11.308 1.00 89.00 87 ALA A CA 1
ATOM 698 C C . ALA A 1 87 ? -15.693 1.665 10.211 1.00 89.00 87 ALA A C 1
ATOM 700 O O . ALA A 1 87 ? -16.039 2.131 9.127 1.00 89.00 87 ALA A O 1
ATOM 701 N N . ALA A 1 88 ? -15.810 0.364 10.498 1.00 90.56 88 ALA A N 1
ATOM 702 C CA . ALA A 1 88 ? -16.379 -0.608 9.568 1.00 90.56 88 ALA A CA 1
ATOM 703 C C . ALA A 1 88 ? -17.828 -0.255 9.194 1.00 90.56 88 ALA A C 1
ATOM 705 O O . ALA A 1 88 ? -18.133 -0.160 8.009 1.00 90.56 88 ALA A O 1
ATOM 706 N N . SER A 1 89 ? -18.680 0.031 10.185 1.00 91.38 89 SER A N 1
ATOM 707 C CA . SER A 1 89 ? -20.081 0.411 9.957 1.00 91.38 89 SER A CA 1
ATOM 708 C C . SER A 1 89 ? -20.207 1.674 9.102 1.00 91.38 89 SER A C 1
ATOM 710 O O . SER A 1 89 ? -21.006 1.703 8.176 1.00 91.38 89 SER A O 1
ATOM 712 N N . VAL A 1 90 ? -19.383 2.699 9.344 1.00 90.88 90 VAL A N 1
ATOM 713 C CA . VAL A 1 90 ? -19.397 3.925 8.526 1.00 90.88 90 VAL A CA 1
ATOM 714 C C . VAL A 1 90 ? -19.050 3.633 7.064 1.00 90.88 90 VAL A C 1
ATOM 716 O O . VAL A 1 90 ? -19.641 4.234 6.169 1.00 90.88 90 VAL A O 1
ATOM 719 N N . LEU A 1 91 ? -18.095 2.740 6.801 1.00 89.94 91 LEU A N 1
ATOM 720 C CA . LEU A 1 91 ? -17.721 2.381 5.431 1.00 89.94 91 LEU A CA 1
ATOM 721 C C . LEU A 1 91 ? -18.779 1.524 4.738 1.00 89.94 91 LEU A C 1
ATOM 723 O O . LEU A 1 91 ? -18.991 1.687 3.539 1.00 89.94 91 LEU A O 1
ATOM 727 N N . GLU A 1 92 ? -19.437 0.637 5.481 1.00 93.06 92 GLU A N 1
ATOM 728 C CA . GLU A 1 92 ? -20.555 -0.163 4.981 1.00 93.06 92 GLU A CA 1
ATOM 729 C C . GLU A 1 92 ? -21.748 0.723 4.621 1.00 93.06 92 GLU A C 1
ATOM 731 O O . GLU A 1 92 ? -22.240 0.624 3.501 1.00 93.06 92 GLU A O 1
ATOM 736 N N . ASP A 1 93 ? -22.116 1.676 5.484 1.00 93.06 93 ASP A N 1
ATOM 737 C CA . ASP A 1 93 ? -23.144 2.676 5.177 1.00 93.06 93 ASP A CA 1
ATOM 738 C C . ASP A 1 93 ? -22.821 3.437 3.880 1.00 93.06 93 ASP A C 1
ATOM 740 O O . ASP A 1 93 ? -23.692 3.654 3.045 1.00 93.06 93 ASP A O 1
ATOM 744 N N . ILE A 1 94 ? -21.561 3.856 3.692 1.00 90.31 94 ILE A N 1
ATOM 745 C CA . ILE A 1 94 ? -21.140 4.588 2.485 1.00 90.31 94 ILE A CA 1
ATOM 746 C C . ILE A 1 94 ? -21.288 3.714 1.234 1.00 90.31 94 ILE A C 1
ATOM 748 O O . ILE A 1 94 ? -21.710 4.208 0.188 1.00 90.31 94 ILE A O 1
ATOM 752 N N . LEU A 1 95 ? -20.951 2.425 1.326 1.00 91.31 95 LEU A N 1
ATOM 753 C CA . LEU A 1 95 ? -21.157 1.472 0.235 1.00 91.31 95 LEU A CA 1
ATOM 754 C C . LEU A 1 95 ? -22.648 1.293 -0.084 1.00 91.31 95 LEU A C 1
ATOM 756 O O . LEU A 1 95 ? -23.009 1.259 -1.260 1.00 91.31 95 LEU A O 1
ATOM 760 N N . GLU A 1 96 ? -23.504 1.219 0.938 1.00 93.25 96 GLU A N 1
ATOM 761 C CA . GLU A 1 96 ? -24.960 1.097 0.788 1.00 93.25 96 GLU A CA 1
ATOM 762 C C . GLU A 1 96 ? -25.611 2.359 0.202 1.00 93.25 96 GLU A C 1
ATOM 764 O O . GLU A 1 96 ? -26.509 2.255 -0.635 1.00 93.25 96 GLU A O 1
ATOM 769 N N . GLU A 1 97 ? -25.134 3.550 0.583 1.00 92.06 97 GLU A N 1
ATOM 770 C CA . GLU A 1 97 ? -25.561 4.843 0.023 1.00 92.06 97 GLU A CA 1
ATOM 771 C C . GLU A 1 97 ? -25.206 4.977 -1.476 1.00 92.06 97 GLU A C 1
ATOM 773 O O . GLU A 1 97 ? -25.821 5.766 -2.199 1.00 92.06 97 GLU A O 1
ATOM 778 N N . GLY A 1 98 ? -24.260 4.166 -1.957 1.00 90.00 98 GLY A N 1
ATOM 779 C CA . GLY A 1 98 ? -23.834 4.095 -3.347 1.00 90.00 98 GLY A CA 1
ATOM 780 C C . GLY A 1 98 ? -22.633 4.992 -3.640 1.00 90.00 98 GLY A C 1
ATOM 781 O O . GLY A 1 98 ? -22.648 6.206 -3.430 1.00 90.00 98 GLY A O 1
ATOM 782 N N . VAL A 1 99 ? -21.583 4.392 -4.201 1.00 90.69 99 VAL A N 1
ATOM 783 C CA . VAL A 1 99 ? -20.343 5.076 -4.586 1.00 90.69 99 VAL A CA 1
ATOM 784 C C . VAL A 1 99 ? -20.017 4.846 -6.063 1.00 90.69 99 VAL A C 1
ATOM 786 O O . VAL A 1 99 ? -20.475 3.866 -6.653 1.00 90.69 99 VAL A O 1
ATOM 789 N N . PRO A 1 100 ? -19.224 5.724 -6.702 1.00 89.50 100 PRO A N 1
ATOM 790 C CA . PRO A 1 100 ? -18.757 5.483 -8.062 1.00 89.50 100 PRO A CA 1
ATOM 791 C C . PRO A 1 100 ? -17.991 4.148 -8.179 1.00 89.50 100 PRO A C 1
ATOM 793 O O . PRO A 1 100 ? -17.168 3.859 -7.306 1.00 89.50 100 PRO A O 1
ATOM 796 N N . PRO A 1 101 ? -18.142 3.387 -9.285 1.00 88.12 101 PRO A N 1
ATOM 797 C CA . PRO A 1 101 ? -17.469 2.092 -9.458 1.00 88.12 101 PRO A CA 1
ATOM 798 C C . PRO A 1 101 ? -15.942 2.149 -9.308 1.00 88.12 101 PRO A C 1
ATOM 800 O O . PRO A 1 101 ? -15.316 1.196 -8.865 1.00 88.12 101 PRO A O 1
ATOM 803 N N . LEU A 1 102 ? -15.335 3.295 -9.635 1.00 84.88 102 LEU A N 1
ATOM 804 C CA . LEU A 1 102 ? -13.890 3.517 -9.533 1.00 84.88 102 LEU A CA 1
ATOM 805 C C . LEU A 1 102 ? -13.352 3.444 -8.090 1.00 84.88 102 LEU A C 1
ATOM 807 O O . LEU A 1 102 ? -12.171 3.170 -7.899 1.00 84.88 102 LEU A O 1
ATOM 811 N N . VAL A 1 103 ? -14.186 3.720 -7.082 1.00 85.88 103 VAL A N 1
ATOM 812 C CA . VAL A 1 103 ? -13.776 3.772 -5.664 1.00 85.88 103 VAL A CA 1
ATOM 813 C C . VAL A 1 103 ? -14.393 2.661 -4.818 1.00 85.88 103 VAL A C 1
ATOM 815 O O . VAL A 1 103 ? -14.018 2.494 -3.662 1.00 85.88 103 VAL A O 1
ATOM 818 N N . GLU A 1 104 ? -15.329 1.899 -5.377 1.00 89.62 104 GLU A N 1
ATOM 819 C CA . GLU A 1 104 ? -16.063 0.854 -4.664 1.00 89.62 104 GLU A CA 1
ATOM 820 C C . GLU A 1 104 ? -15.124 -0.215 -4.088 1.00 89.62 104 GLU A C 1
ATOM 822 O O . GLU A 1 104 ? -15.221 -0.556 -2.908 1.00 89.62 104 GLU A O 1
ATOM 827 N N . ASP A 1 105 ? -14.157 -0.676 -4.884 1.00 89.56 105 ASP A N 1
ATOM 828 C CA . ASP A 1 105 ? -13.174 -1.670 -4.441 1.00 89.56 105 ASP A CA 1
ATOM 829 C C . ASP A 1 105 ? -12.269 -1.127 -3.328 1.00 89.56 105 ASP A C 1
ATOM 831 O O . ASP A 1 105 ? -11.951 -1.856 -2.392 1.00 89.56 105 ASP A O 1
ATOM 835 N N . GLN A 1 106 ? -11.947 0.174 -3.342 1.00 87.94 106 GLN A N 1
ATOM 836 C CA . GLN A 1 106 ? -11.199 0.795 -2.244 1.00 87.94 106 GLN A CA 1
ATOM 837 C C . GLN A 1 106 ? -11.985 0.710 -0.933 1.00 87.94 106 GLN A C 1
ATOM 839 O O . GLN A 1 106 ? -11.427 0.334 0.095 1.00 87.94 106 GLN A O 1
ATOM 844 N N . TYR A 1 107 ? -13.285 1.015 -0.934 1.00 89.69 107 TYR A N 1
ATOM 845 C CA . TYR A 1 107 ? -14.102 0.878 0.276 1.00 89.69 107 TYR A CA 1
ATOM 846 C C . TYR A 1 107 ? -14.197 -0.578 0.745 1.00 89.69 107 TYR A C 1
ATOM 848 O O . TYR A 1 107 ? -14.015 -0.836 1.934 1.00 89.69 107 TYR A O 1
ATOM 856 N N . LYS A 1 108 ? -14.417 -1.530 -0.171 1.00 91.88 108 LYS A N 1
ATOM 857 C CA . LYS A 1 108 ? -14.485 -2.966 0.159 1.00 91.88 108 LYS A CA 1
ATOM 858 C C . LYS A 1 108 ? -13.186 -3.479 0.778 1.00 91.88 108 LYS A C 1
ATOM 860 O O . LYS A 1 108 ? -13.232 -4.171 1.795 1.00 91.88 108 LYS A O 1
ATOM 865 N N . ASP A 1 109 ? -12.044 -3.097 0.214 1.00 90.56 109 ASP A N 1
ATOM 866 C CA . ASP A 1 109 ? -10.729 -3.470 0.735 1.00 90.56 109 ASP A CA 1
ATOM 867 C C . ASP A 1 109 ? -10.506 -2.910 2.146 1.00 90.56 109 ASP A C 1
ATOM 869 O O . ASP A 1 109 ? -10.017 -3.619 3.026 1.00 90.56 109 ASP A O 1
ATOM 873 N N . ASN A 1 110 ? -10.928 -1.669 2.403 1.00 90.44 110 ASN A N 1
ATOM 874 C CA . ASN A 1 110 ? -10.820 -1.053 3.726 1.00 90.44 110 ASN A CA 1
ATOM 875 C C . ASN A 1 110 ? -11.767 -1.679 4.763 1.00 90.44 110 ASN A C 1
ATOM 877 O O . ASN A 1 110 ? -11.356 -1.885 5.904 1.00 90.44 110 ASN A O 1
ATOM 881 N N . VAL A 1 111 ? -13.001 -2.031 4.381 1.00 91.31 111 VAL A N 1
ATOM 882 C CA . VAL A 1 111 ? -13.932 -2.774 5.254 1.00 91.31 111 VAL A CA 1
ATOM 883 C C . VAL A 1 111 ? -13.333 -4.124 5.633 1.00 91.31 111 VAL A C 1
ATOM 885 O O . VAL A 1 111 ? -13.321 -4.491 6.810 1.00 91.31 111 VAL A O 1
ATOM 888 N N . LYS A 1 112 ? -12.800 -4.853 4.646 1.00 92.19 112 LYS A N 1
ATOM 889 C CA . LYS A 1 112 ? -12.140 -6.137 4.880 1.00 92.19 112 LYS A CA 1
ATOM 890 C C . LYS A 1 112 ? -10.936 -5.979 5.807 1.00 92.19 112 LYS A C 1
ATOM 892 O O . LYS A 1 112 ? -10.821 -6.726 6.774 1.00 92.19 112 LYS A O 1
ATOM 897 N N . TRP A 1 113 ? -10.087 -4.985 5.548 1.00 89.38 113 TRP A N 1
ATOM 898 C CA . TRP A 1 113 ? -8.922 -4.690 6.375 1.00 89.38 113 TRP A CA 1
ATOM 899 C C . TRP A 1 113 ? -9.301 -4.476 7.843 1.00 89.38 113 TRP A C 1
ATOM 901 O O . TRP A 1 113 ? -8.754 -5.164 8.697 1.00 89.38 113 TRP A O 1
ATOM 911 N N . ILE A 1 114 ? -10.259 -3.590 8.141 1.00 88.62 114 ILE A N 1
ATOM 912 C CA . ILE A 1 114 ? -10.667 -3.284 9.526 1.00 88.62 114 ILE A CA 1
ATOM 913 C C . ILE A 1 114 ? -11.213 -4.533 10.230 1.00 88.62 114 ILE A C 1
ATOM 915 O O . ILE A 1 114 ? -10.881 -4.799 11.382 1.00 88.62 114 ILE A O 1
ATOM 919 N N . LYS A 1 115 ? -12.007 -5.348 9.527 1.00 88.12 115 LYS A N 1
ATOM 920 C CA . LYS A 1 115 ? -12.573 -6.585 10.088 1.00 88.12 115 LYS A CA 1
ATOM 921 C C . LYS A 1 115 ? -11.520 -7.659 10.372 1.00 88.12 115 LYS A C 1
ATOM 923 O O . LYS A 1 115 ? -11.702 -8.461 11.286 1.00 88.12 115 LYS A O 1
ATOM 928 N N . GLU A 1 116 ? -10.429 -7.687 9.609 1.00 89.06 116 GLU A N 1
ATOM 929 C CA . GLU A 1 116 ? -9.364 -8.688 9.742 1.00 89.06 116 GLU A CA 1
ATOM 930 C C . GLU A 1 116 ? -8.181 -8.205 10.604 1.00 89.06 116 GLU A C 1
ATOM 932 O O . GLU A 1 116 ? -7.446 -9.039 11.145 1.00 89.06 116 GLU A O 1
ATOM 937 N N . ALA A 1 117 ? -8.009 -6.892 10.801 1.00 85.25 117 ALA A N 1
ATOM 938 C CA . ALA A 1 117 ? -6.833 -6.281 11.434 1.00 85.25 117 ALA A CA 1
ATOM 939 C C . ALA A 1 117 ? -6.527 -6.863 12.825 1.00 85.25 117 ALA A C 1
ATOM 941 O O . ALA A 1 117 ? -5.384 -7.234 13.118 1.00 85.25 117 ALA A O 1
ATOM 942 N N . ALA A 1 118 ? -7.561 -7.028 13.657 1.00 81.12 118 ALA A N 1
ATOM 943 C CA . ALA A 1 118 ? -7.435 -7.584 15.004 1.00 81.12 118 ALA A CA 1
ATOM 944 C C . ALA A 1 118 ? -6.881 -9.023 15.010 1.00 81.12 118 ALA A C 1
ATOM 946 O O . ALA A 1 118 ? -6.106 -9.394 15.895 1.00 81.12 118 ALA A O 1
ATOM 947 N N . SER A 1 119 ? -7.222 -9.834 14.001 1.00 83.88 119 SER A N 1
ATOM 948 C CA . SER A 1 119 ? -6.772 -11.231 13.907 1.00 83.88 119 SER A CA 1
ATOM 949 C C . SER A 1 119 ? -5.272 -11.357 13.613 1.00 83.88 119 SER A C 1
ATOM 951 O O . SER A 1 119 ? -4.633 -12.331 14.018 1.00 83.88 119 SER A O 1
ATOM 953 N N . HIS A 1 120 ? -4.687 -10.341 12.971 1.00 84.62 120 HIS A N 1
ATOM 954 C CA . HIS A 1 120 ? -3.283 -10.320 12.569 1.00 84.62 120 HIS A CA 1
ATOM 955 C C . HIS A 1 120 ? -2.327 -9.805 13.653 1.00 84.62 120 HIS A C 1
ATOM 957 O O . HIS A 1 120 ? -1.115 -9.839 13.443 1.00 84.62 120 HIS A O 1
ATOM 963 N N . LYS A 1 121 ? -2.839 -9.360 14.812 1.00 79.94 121 LYS A N 1
ATOM 964 C CA . LYS A 1 121 ? -2.040 -8.887 15.963 1.00 79.94 121 LYS A CA 1
ATOM 965 C C . LYS A 1 121 ? -0.951 -7.876 15.575 1.00 79.94 121 LYS A C 1
ATOM 967 O O . LYS A 1 121 ? 0.164 -7.915 16.086 1.00 79.94 121 LYS A O 1
ATOM 972 N N . LEU A 1 122 ? -1.279 -6.955 14.670 1.00 73.62 122 LEU A N 1
ATOM 973 C CA . LEU A 1 122 ? -0.365 -5.897 14.216 1.00 73.62 122 LEU A CA 1
ATOM 974 C C . LEU A 1 122 ? -0.225 -4.749 15.236 1.00 73.62 122 LEU A C 1
ATOM 976 O O . LEU A 1 122 ? 0.474 -3.769 14.986 1.00 73.62 122 LEU A O 1
ATOM 980 N N . GLN A 1 123 ? -0.885 -4.877 16.386 1.00 66.50 123 GLN A N 1
ATOM 981 C CA . GLN A 1 123 ? -0.861 -3.935 17.496 1.00 66.50 123 GLN A CA 1
ATOM 982 C C . GLN A 1 123 ? 0.405 -4.186 18.330 1.00 66.50 123 GLN A C 1
ATOM 984 O O . GLN A 1 123 ? 0.686 -5.319 18.718 1.00 66.50 123 GLN A O 1
ATOM 989 N N . HIS A 1 124 ? 1.204 -3.146 18.572 1.00 56.19 124 HIS A N 1
ATOM 990 C CA . HIS A 1 124 ? 2.453 -3.266 19.324 1.00 56.19 124 HIS A CA 1
ATOM 991 C C . HIS A 1 124 ? 2.213 -2.959 20.809 1.00 56.19 124 HIS A C 1
ATOM 993 O O . HIS A 1 124 ? 1.616 -1.933 21.124 1.00 56.19 124 HIS A O 1
ATOM 999 N N . GLU A 1 125 ? 2.744 -3.786 21.719 1.00 45.53 125 GLU A N 1
ATOM 1000 C CA . GLU A 1 125 ? 2.498 -3.737 23.179 1.00 45.53 125 GLU A CA 1
ATOM 1001 C C . GLU A 1 125 ? 2.972 -2.459 23.920 1.00 45.53 125 GLU A C 1
ATOM 1003 O O . GLU A 1 125 ? 2.902 -2.381 25.143 1.00 45.53 125 GLU A O 1
ATOM 1008 N N . GLY A 1 126 ? 3.406 -1.417 23.206 1.00 46.22 126 GLY A N 1
ATOM 1009 C CA . GLY A 1 126 ? 3.726 -0.091 23.763 1.00 46.22 126 GLY A CA 1
ATOM 1010 C C . GLY A 1 126 ? 3.042 1.087 23.057 1.00 46.22 126 GLY A C 1
ATOM 1011 O O . GLY A 1 126 ? 3.268 2.229 23.442 1.00 46.22 126 GLY A O 1
ATOM 1012 N N . TYR A 1 127 ? 2.241 0.814 22.021 1.00 43.25 127 TYR A N 1
ATOM 1013 C CA . TYR A 1 127 ? 1.450 1.760 21.228 1.00 43.25 127 TYR A CA 1
ATOM 1014 C C . TYR A 1 127 ? 0.216 1.000 20.716 1.00 43.25 127 TYR A C 1
ATOM 1016 O O . TYR A 1 127 ? 0.203 0.499 19.590 1.00 43.25 127 TYR A O 1
ATOM 1024 N N . PHE A 1 128 ? -0.811 0.857 21.555 1.00 43.78 128 PHE A N 1
ATOM 1025 C CA . PHE A 1 128 ? -2.077 0.272 21.118 1.00 43.78 128 PHE A CA 1
ATOM 1026 C C . PHE A 1 128 ? -2.909 1.326 20.382 1.00 43.78 128 PHE A C 1
ATOM 1028 O O . PHE A 1 128 ? -3.180 2.406 20.904 1.00 43.78 128 PHE A O 1
ATOM 1035 N N . GLY A 1 129 ? -3.300 1.004 19.149 1.00 42.69 129 GLY A N 1
ATOM 1036 C CA . GLY A 1 129 ? -4.162 1.838 18.316 1.00 42.69 129 GLY A CA 1
ATOM 1037 C C . GLY A 1 129 ? -3.413 2.475 17.162 1.00 42.69 129 GLY A C 1
ATOM 1038 O O . GLY A 1 129 ? -3.185 3.676 17.156 1.00 42.69 129 GLY A O 1
ATOM 1039 N N . THR A 1 130 ? -3.025 1.682 16.169 1.00 44.34 130 THR A N 1
ATOM 1040 C CA . THR A 1 130 ? -2.762 2.240 14.844 1.00 44.34 130 THR A CA 1
ATOM 1041 C C . THR A 1 130 ? -3.387 1.346 13.802 1.00 44.34 130 THR A C 1
ATOM 1043 O O . THR A 1 130 ? -2.697 0.551 13.166 1.00 44.34 130 THR A O 1
ATOM 1046 N N . ASP A 1 131 ? -4.682 1.522 13.603 1.00 48.03 131 ASP A N 1
ATOM 1047 C CA . ASP A 1 131 ? -5.327 1.001 12.414 1.00 48.03 131 ASP A CA 1
ATOM 1048 C C . ASP A 1 131 ? -5.039 1.967 11.271 1.00 48.03 131 ASP A C 1
ATOM 1050 O O . ASP A 1 131 ? -5.238 3.178 11.378 1.00 48.03 131 ASP A O 1
ATOM 1054 N N . LEU A 1 132 ? -4.417 1.439 10.218 1.00 45.56 132 LEU A N 1
ATOM 1055 C CA . LEU A 1 132 ? -4.108 2.179 9.006 1.00 45.56 132 LEU A CA 1
ATOM 1056 C C . LEU A 1 132 ? -5.153 1.815 7.967 1.00 45.56 132 LEU A C 1
ATOM 1058 O O . LEU A 1 132 ? -5.0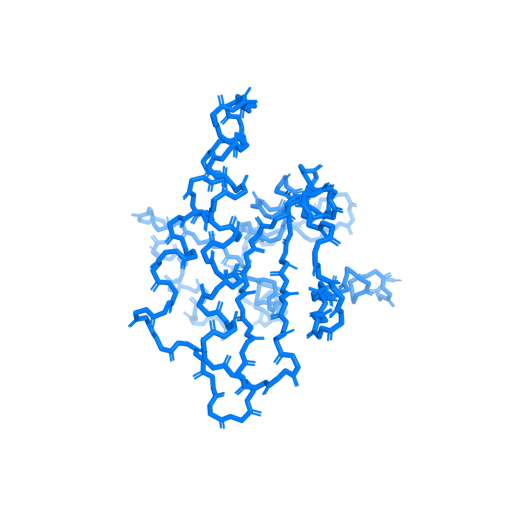57 0.772 7.332 1.00 45.56 132 LEU A O 1
ATOM 1062 N N . VAL A 1 133 ? -6.128 2.687 7.792 1.00 55.22 133 VAL A N 1
ATOM 1063 C CA . VAL A 1 133 ? -7.168 2.517 6.784 1.00 55.22 133 VAL A CA 1
ATOM 1064 C C . VAL A 1 133 ? -6.927 3.572 5.722 1.00 55.22 133 VAL A C 1
ATOM 1066 O O . VAL A 1 133 ? -6.621 4.717 6.044 1.00 55.22 133 VAL A O 1
ATOM 1069 N N . THR A 1 134 ? -7.019 3.222 4.448 1.00 55.44 134 THR A N 1
ATOM 1070 C CA . THR A 1 134 ? -6.923 4.226 3.392 1.00 55.44 134 THR A CA 1
ATOM 1071 C C . THR A 1 134 ? -8.290 4.889 3.259 1.00 55.44 134 THR A C 1
ATOM 1073 O O . THR A 1 134 ? -9.178 4.326 2.639 1.00 55.44 134 THR A O 1
ATOM 1076 N N . LEU A 1 135 ? -8.497 6.060 3.863 1.00 57.97 135 LEU A N 1
ATOM 1077 C CA . LEU A 1 135 ? -9.811 6.714 3.933 1.00 57.97 135 LEU A CA 1
ATOM 1078 C C . LEU A 1 135 ? -9.795 8.115 3.347 1.00 57.97 135 LEU A C 1
ATOM 1080 O O . LEU A 1 135 ? -8.784 8.818 3.390 1.00 57.97 135 LEU A O 1
ATOM 1084 N N . ASN A 1 136 ? -10.962 8.544 2.868 1.00 49.31 136 ASN A N 1
ATOM 1085 C CA . ASN A 1 136 ? -11.203 9.940 2.551 1.00 49.31 136 ASN A CA 1
ATOM 1086 C C . ASN A 1 136 ? -11.440 10.750 3.837 1.00 49.31 136 ASN A C 1
ATOM 1088 O O . ASN A 1 136 ? -12.404 10.529 4.574 1.00 49.31 136 ASN A O 1
ATOM 1092 N N . ARG A 1 137 ? -10.551 11.720 4.096 1.00 46.78 137 ARG A N 1
ATOM 1093 C CA . ARG A 1 137 ? -10.527 12.570 5.305 1.00 46.78 137 ARG A CA 1
ATOM 1094 C C . ARG A 1 137 ? -11.867 13.255 5.610 1.00 46.78 137 ARG A C 1
ATOM 1096 O O . ARG A 1 137 ? -12.136 13.556 6.769 1.00 46.78 137 ARG A O 1
ATOM 1103 N N . PHE A 1 138 ? -12.691 13.526 4.597 1.00 45.50 138 PHE A N 1
ATOM 1104 C CA . PHE A 1 138 ? -13.938 14.281 4.754 1.00 45.50 138 PHE A CA 1
ATOM 1105 C C . PHE A 1 138 ? -15.115 13.447 5.292 1.00 45.50 138 PHE A C 1
ATOM 1107 O O . PHE A 1 138 ? -16.103 14.014 5.755 1.00 45.50 138 PHE A O 1
ATOM 1114 N N . GLN A 1 139 ? -15.032 12.114 5.232 1.00 51.75 139 GLN A N 1
ATOM 1115 C CA . GLN A 1 139 ? -16.152 11.227 5.573 1.00 51.75 139 GLN A CA 1
ATOM 1116 C C . GLN A 1 139 ? -16.145 10.782 7.043 1.00 51.75 139 GLN A C 1
ATOM 1118 O O . GLN A 1 139 ? -17.207 10.688 7.652 1.00 51.75 139 GLN A O 1
ATOM 1123 N N . MET A 1 140 ? -14.967 10.622 7.655 1.00 46.28 140 MET A N 1
ATOM 1124 C CA . MET A 1 140 ? -14.837 10.221 9.067 1.00 46.28 140 MET A CA 1
ATOM 1125 C C . MET A 1 140 ? -15.309 11.298 10.057 1.00 46.28 140 MET A C 1
ATOM 1127 O O . MET A 1 140 ? -15.791 10.982 11.137 1.00 46.28 140 MET A O 1
ATOM 1131 N N . THR A 1 141 ? -15.206 12.582 9.708 1.00 48.44 141 THR A N 1
ATOM 1132 C CA . THR A 1 141 ? -15.529 13.685 10.632 1.00 48.44 141 THR A CA 1
ATOM 1133 C C . THR A 1 141 ? -17.020 14.019 10.713 1.00 48.44 141 THR A C 1
ATOM 1135 O O . THR A 1 141 ? -17.414 14.786 11.588 1.00 48.44 141 THR A O 1
ATOM 1138 N N . ARG A 1 142 ? -17.864 13.471 9.825 1.00 47.31 142 ARG A N 1
ATOM 1139 C CA . ARG A 1 142 ? -19.292 13.829 9.739 1.00 47.31 142 ARG A CA 1
ATOM 1140 C C . ARG A 1 142 ? -20.233 12.971 10.595 1.00 47.31 142 ARG A C 1
ATOM 1142 O O . ARG A 1 142 ? -21.317 13.456 10.900 1.00 47.31 142 ARG A O 1
ATOM 1149 N N . LYS A 1 143 ? -19.861 11.742 10.983 1.00 43.25 143 LYS A N 1
ATOM 1150 C CA . LYS A 1 143 ? -20.793 10.774 11.611 1.00 43.25 143 LYS A CA 1
ATOM 1151 C C . LYS A 1 143 ? -20.561 10.471 13.107 1.00 43.25 143 LYS A C 1
ATOM 1153 O O . LYS A 1 143 ? -21.289 9.655 13.654 1.00 43.25 143 LYS A O 1
ATOM 1158 N N . THR A 1 144 ? -19.650 11.144 13.820 1.00 40.12 144 THR A N 1
ATOM 1159 C CA . THR A 1 144 ? -19.413 10.862 15.261 1.00 40.12 144 THR A CA 1
ATOM 1160 C C . THR A 1 144 ? -19.561 12.082 16.185 1.00 40.12 144 THR A C 1
ATOM 1162 O O . THR A 1 144 ? -18.554 12.680 16.567 1.00 40.12 144 THR A O 1
ATOM 1165 N N . PRO A 1 145 ? -20.794 12.447 16.600 1.00 39.41 145 PRO A N 1
ATOM 1166 C CA . PRO A 1 145 ? -21.041 13.489 17.605 1.00 39.41 145 PRO A CA 1
ATOM 1167 C C . PRO A 1 145 ? -20.729 13.059 19.052 1.00 39.41 145 PRO A C 1
ATOM 1169 O O . PRO A 1 145 ? -20.559 13.916 19.912 1.00 39.41 145 PRO A O 1
ATOM 1172 N N . GLU A 1 146 ? -20.650 11.753 19.338 1.00 39.69 146 GLU A N 1
ATOM 1173 C CA . GLU A 1 146 ? -20.505 11.225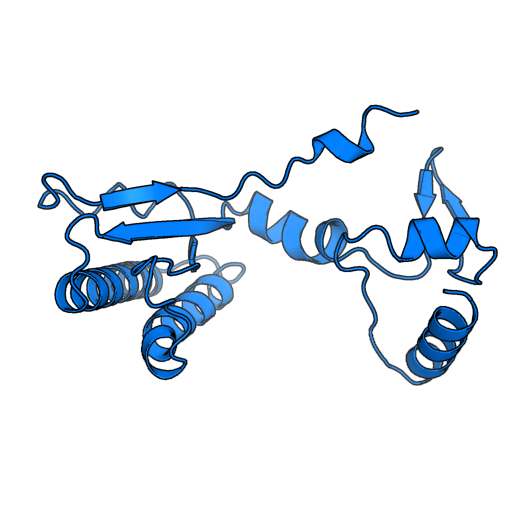 20.710 1.00 39.69 146 GLU A CA 1
ATOM 1174 C C . GLU A 1 146 ? -19.051 11.103 21.203 1.00 39.69 146 GLU A C 1
ATOM 1176 O O . GLU A 1 146 ? -18.813 10.801 22.371 1.00 39.69 146 GLU A O 1
ATOM 1181 N N . LEU A 1 147 ? -18.056 11.361 20.349 1.00 42.66 147 LEU A N 1
ATOM 1182 C CA . LEU A 1 147 ? -16.642 11.284 20.727 1.00 42.66 147 LEU A CA 1
ATOM 1183 C C . LEU A 1 147 ? -16.185 12.574 21.424 1.00 42.66 147 LEU A C 1
ATOM 1185 O O . LEU A 1 147 ? -15.477 13.404 20.854 1.00 42.66 147 LEU A O 1
ATOM 1189 N N . ALA A 1 148 ? -16.549 12.729 22.695 1.00 41.28 148 ALA A N 1
ATOM 1190 C CA . ALA A 1 148 ? -15.814 13.612 23.590 1.00 41.28 148 ALA A CA 1
ATOM 1191 C C . ALA A 1 148 ? -14.513 12.913 24.044 1.00 41.28 148 ALA A C 1
ATOM 1193 O O . ALA A 1 148 ? -14.529 12.063 24.926 1.00 41.28 148 ALA A O 1
ATOM 1194 N N . ALA A 1 149 ? -13.396 13.300 23.413 1.00 49.56 149 ALA A N 1
ATOM 1195 C CA . ALA A 1 149 ? -12.011 13.221 23.907 1.00 49.56 149 ALA A CA 1
ATOM 1196 C C . ALA A 1 149 ? -11.518 11.852 24.442 1.00 49.56 149 ALA A C 1
ATOM 1198 O O . ALA A 1 149 ? -11.447 11.658 25.655 1.00 49.56 149 ALA A O 1
ATOM 1199 N N . PRO A 1 150 ? -11.109 10.915 23.556 1.00 51.06 150 PRO A N 1
ATOM 1200 C CA . PRO A 1 150 ? -9.690 10.512 23.545 1.00 51.06 150 PRO A CA 1
ATOM 1201 C C . PRO A 1 150 ? -9.175 10.023 22.167 1.00 51.06 150 PRO A C 1
ATOM 1203 O O . PRO A 1 150 ? -8.311 9.151 22.106 1.00 51.06 150 PRO A O 1
ATOM 1206 N N . LEU A 1 151 ? -9.709 10.510 21.039 1.00 45.69 151 LEU A N 1
ATOM 1207 C CA . LEU A 1 151 ? -9.278 10.050 19.709 1.00 45.69 151 LEU A CA 1
ATOM 1208 C C . LEU A 1 151 ? -8.290 11.037 19.074 1.00 45.69 151 LEU A C 1
ATOM 1210 O O . LEU A 1 151 ? -8.650 12.175 18.771 1.00 45.69 151 LEU A O 1
ATOM 1214 N N . GLN A 1 152 ? -7.049 10.607 18.837 1.00 56.69 152 GLN A N 1
ATOM 1215 C CA . GLN A 1 152 ? -6.096 11.374 18.027 1.00 56.69 152 GLN A CA 1
ATOM 1216 C C . GLN A 1 152 ? -6.016 10.788 16.621 1.00 56.69 152 GLN A C 1
ATOM 1218 O O . GLN A 1 152 ? -5.605 9.644 16.445 1.00 56.69 152 GLN A O 1
ATOM 1223 N N . THR A 1 153 ? -6.380 11.582 15.614 1.00 53.56 153 THR A N 1
ATOM 1224 C CA . THR A 1 153 ? -6.269 11.199 14.201 1.00 53.56 153 THR A CA 1
ATOM 1225 C C . THR A 1 153 ? -4.993 11.764 13.592 1.00 53.56 153 THR A C 1
ATOM 1227 O O . THR A 1 153 ? -4.673 12.933 13.813 1.00 53.56 153 THR A O 1
ATOM 1230 N N . SER A 1 154 ? -4.293 10.987 12.772 1.00 51.28 154 SER A N 1
ATOM 1231 C CA . SER A 1 154 ? -3.136 11.473 12.015 1.00 51.28 154 SER A CA 1
ATOM 1232 C C . SER A 1 154 ? -3.105 10.890 10.606 1.00 51.28 154 SER A C 1
ATOM 1234 O O . SER A 1 154 ? -3.587 9.788 10.355 1.00 51.28 154 SER A O 1
ATOM 1236 N N . THR A 1 155 ? -2.513 11.641 9.683 1.00 46.97 155 THR A N 1
ATOM 1237 C CA . THR A 1 155 ? -2.157 11.173 8.342 1.00 46.97 155 THR A CA 1
ATOM 1238 C C . THR A 1 155 ? -0.636 11.208 8.232 1.00 46.97 155 THR A C 1
ATOM 1240 O O . THR A 1 155 ? -0.058 12.283 8.428 1.00 46.97 155 THR A O 1
ATOM 1243 N N . PRO A 1 156 ? 0.049 10.092 7.935 1.00 46.25 156 PRO A N 1
ATOM 1244 C CA . PRO A 1 156 ? 1.478 10.116 7.666 1.00 46.25 156 PRO A CA 1
ATOM 1245 C C . PRO A 1 156 ? 1.798 11.120 6.552 1.00 46.25 156 PRO A C 1
ATOM 1247 O O . PRO A 1 156 ? 1.319 10.988 5.427 1.00 46.25 156 PRO A O 1
ATOM 1250 N N . HIS A 1 157 ? 2.638 12.113 6.838 1.00 45.88 157 HIS A N 1
ATOM 1251 C CA . HIS A 1 157 ? 3.194 12.966 5.794 1.00 45.88 157 HIS A CA 1
ATOM 1252 C C . HIS A 1 157 ? 4.282 12.192 5.039 1.00 45.88 157 HIS A C 1
ATOM 1254 O O . HIS A 1 157 ? 5.439 12.164 5.461 1.00 45.88 157 HIS A O 1
ATOM 1260 N N . ARG A 1 158 ? 3.947 11.590 3.891 1.00 43.56 158 ARG A N 1
A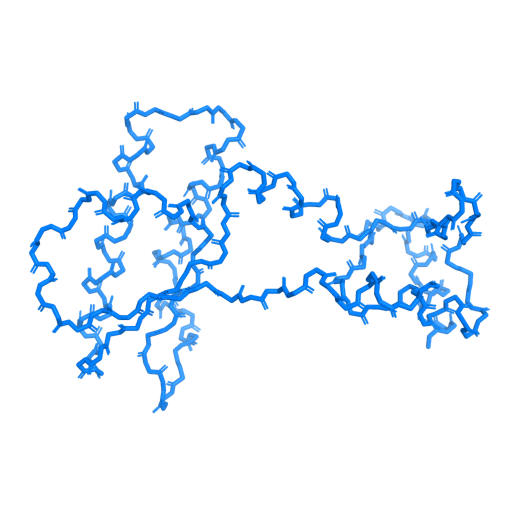TOM 1261 C CA . ARG A 1 158 ? 4.966 11.303 2.869 1.00 43.56 158 ARG A CA 1
ATOM 1262 C C . ARG A 1 158 ? 5.260 12.617 2.151 1.00 43.56 158 ARG A C 1
ATOM 1264 O O . ARG A 1 158 ? 4.478 13.054 1.318 1.00 43.56 158 ARG A O 1
ATOM 1271 N N . ARG A 1 159 ? 6.361 13.283 2.514 1.00 30.02 159 ARG A N 1
ATOM 1272 C CA . ARG A 1 159 ? 6.822 14.487 1.806 1.00 30.02 159 ARG A CA 1
ATOM 1273 C C . ARG A 1 159 ? 7.155 14.128 0.354 1.00 30.02 159 ARG A C 1
ATOM 1275 O O . ARG A 1 159 ? 8.140 13.437 0.111 1.00 30.02 159 ARG A O 1
ATOM 1282 N N . GLU A 1 160 ? 6.399 14.673 -0.594 1.00 31.59 160 GLU A N 1
ATOM 1283 C CA . GLU A 1 160 ? 6.794 14.755 -2.011 1.00 31.59 160 GLU A CA 1
ATOM 1284 C C . GLU A 1 160 ? 8.080 15.594 -2.198 1.00 31.59 160 GLU A C 1
ATOM 1286 O O . GLU A 1 160 ? 8.819 15.438 -3.168 1.00 31.59 160 GLU A O 1
ATOM 1291 N N . GLU A 1 161 ? 8.407 16.446 -1.221 1.00 28.53 161 GLU A N 1
ATOM 1292 C CA . GLU A 1 161 ? 9.458 17.467 -1.311 1.00 28.53 161 GLU A CA 1
ATOM 1293 C C . GLU A 1 161 ? 10.912 16.966 -1.275 1.00 28.53 161 GLU A C 1
ATOM 1295 O O . GLU A 1 161 ? 11.829 17.769 -1.457 1.00 28.53 161 GLU A O 1
ATOM 1300 N N . ILE A 1 162 ? 11.178 15.671 -1.072 1.00 34.25 162 ILE A N 1
ATOM 1301 C CA . ILE A 1 162 ? 12.569 15.170 -1.083 1.00 34.25 162 ILE A CA 1
ATOM 1302 C C . ILE A 1 162 ? 13.136 15.124 -2.518 1.00 34.25 162 ILE A C 1
ATOM 1304 O O . ILE A 1 162 ? 14.349 15.199 -2.701 1.00 34.25 162 ILE A O 1
ATOM 1308 N N . TRP A 1 163 ? 12.279 15.106 -3.544 1.00 36.34 163 TRP A N 1
ATOM 1309 C CA . TRP A 1 163 ? 12.704 14.976 -4.944 1.00 36.34 163 TRP A CA 1
ATOM 1310 C C . TRP A 1 163 ? 12.778 16.290 -5.731 1.00 36.34 163 TRP A C 1
ATOM 1312 O O . TRP A 1 163 ? 13.390 16.317 -6.794 1.00 36.34 163 TRP A O 1
ATOM 1322 N N . LEU A 1 164 ? 12.214 17.387 -5.216 1.00 26.75 164 LEU A N 1
ATOM 1323 C CA . LEU A 1 164 ? 12.169 18.678 -5.922 1.00 26.75 164 LEU A CA 1
ATOM 1324 C C . LEU A 1 164 ? 13.294 19.656 -5.542 1.00 26.75 164 LEU A C 1
ATOM 1326 O O . LEU A 1 164 ? 13.418 20.699 -6.174 1.00 26.75 164 LEU A O 1
ATOM 1330 N N . ARG A 1 165 ? 14.132 19.353 -4.538 1.00 28.25 165 ARG A N 1
ATOM 1331 C CA . ARG A 1 165 ? 15.156 20.299 -4.036 1.00 28.25 165 ARG A CA 1
ATOM 1332 C C . ARG A 1 165 ? 16.606 20.014 -4.441 1.00 28.25 165 ARG A C 1
ATOM 1334 O O . ARG A 1 165 ? 17.513 20.630 -3.888 1.00 28.25 165 ARG A O 1
ATOM 1341 N N . ARG A 1 166 ? 16.850 19.129 -5.408 1.00 35.97 166 ARG A N 1
ATOM 1342 C CA . ARG A 1 166 ? 18.175 18.963 -6.034 1.00 35.97 166 ARG A CA 1
ATOM 1343 C C . ARG A 1 166 ? 18.038 18.665 -7.527 1.00 35.97 166 ARG A C 1
ATOM 1345 O O . ARG A 1 166 ? 18.271 17.541 -7.964 1.00 35.97 166 ARG A O 1
ATOM 1352 N N . ILE A 1 167 ? 17.645 19.691 -8.274 1.00 36.12 167 ILE A N 1
ATOM 1353 C CA . ILE A 1 167 ? 17.960 19.860 -9.697 1.00 36.12 167 ILE A CA 1
ATOM 1354 C C . ILE A 1 167 ? 18.658 21.210 -9.800 1.00 36.12 167 ILE A C 1
ATOM 1356 O O . ILE A 1 167 ? 18.142 22.158 -9.165 1.00 36.12 167 ILE A O 1
#

Radius of gyration: 20.24 Å; chains: 1; bounding box: 51×34×48 Å